Protein AF-I3Y9B0-F1 (afdb_monomer_lite)

Structure (mmCIF, N/CA/C/O backbone):
data_AF-I3Y9B0-F1
#
_entry.id   AF-I3Y9B0-F1
#
loop_
_atom_site.group_PDB
_atom_site.id
_a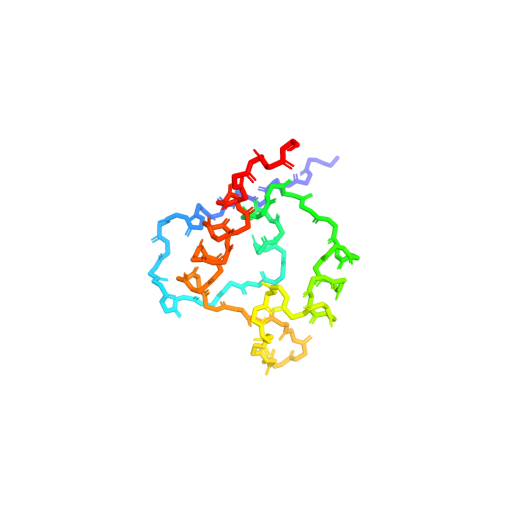tom_site.type_symbol
_atom_site.label_atom_id
_atom_site.label_alt_id
_atom_site.label_comp_id
_atom_site.label_asym_id
_atom_site.label_entity_id
_atom_site.label_seq_id
_atom_site.pdbx_PDB_ins_code
_atom_site.Cartn_x
_atom_site.Cartn_y
_atom_site.Cartn_z
_atom_site.occupancy
_atom_site.B_iso_or_equiv
_atom_site.auth_seq_id
_atom_site.auth_comp_id
_atom_site.auth_asym_id
_atom_site.auth_atom_id
_atom_site.pdbx_PDB_model_num
ATOM 1 N N . MET A 1 1 ? 7.822 29.680 2.877 1.00 38.44 1 MET A N 1
ATOM 2 C CA . MET A 1 1 ? 8.397 28.663 1.970 1.00 38.44 1 MET A CA 1
ATOM 3 C C . MET A 1 1 ? 7.261 27.741 1.525 1.00 38.44 1 MET A C 1
ATOM 5 O O . MET A 1 1 ? 6.878 26.898 2.328 1.00 38.44 1 MET A O 1
ATOM 9 N N . PRO A 1 2 ? 6.642 27.899 0.341 1.00 48.19 2 PRO A N 1
ATOM 10 C CA . PRO A 1 2 ? 5.739 26.866 -0.154 1.00 48.19 2 PRO A CA 1
ATOM 11 C C . PRO A 1 2 ? 6.599 25.664 -0.560 1.00 48.19 2 PRO A C 1
ATOM 13 O O . PRO A 1 2 ? 7.310 25.707 -1.560 1.00 48.19 2 PRO A O 1
ATOM 16 N N . GLN A 1 3 ? 6.608 24.619 0.269 1.00 44.00 3 GLN A N 1
ATOM 17 C CA . GLN A 1 3 ? 7.128 23.317 -0.138 1.00 44.00 3 GLN A CA 1
ATOM 18 C C . GLN A 1 3 ? 6.265 22.866 -1.314 1.00 44.00 3 GLN A C 1
ATOM 20 O O . GLN A 1 3 ? 5.047 22.766 -1.167 1.00 44.00 3 GLN A O 1
ATOM 25 N N . ALA A 1 4 ? 6.878 22.661 -2.480 1.00 43.78 4 ALA A N 1
ATOM 26 C CA . ALA A 1 4 ? 6.213 22.038 -3.610 1.00 43.78 4 ALA A CA 1
ATOM 27 C C . ALA A 1 4 ? 5.558 20.750 -3.101 1.00 43.78 4 ALA A C 1
ATOM 29 O O . ALA A 1 4 ? 6.248 19.838 -2.647 1.00 43.78 4 ALA A O 1
ATOM 30 N N . THR A 1 5 ? 4.229 20.691 -3.118 1.00 44.19 5 THR A N 1
ATOM 31 C CA . THR A 1 5 ? 3.518 19.422 -3.016 1.00 44.19 5 THR A CA 1
ATOM 32 C C . THR A 1 5 ? 4.137 18.511 -4.070 1.00 44.19 5 THR A C 1
ATOM 34 O O . THR A 1 5 ? 4.075 18.874 -5.249 1.00 44.19 5 THR A O 1
ATOM 37 N N . PRO A 1 6 ? 4.766 17.372 -3.718 1.00 51.06 6 PRO A N 1
ATOM 38 C CA . PRO A 1 6 ? 5.011 16.374 -4.735 1.00 51.06 6 PRO A CA 1
ATOM 39 C C . PRO A 1 6 ? 3.616 15.987 -5.206 1.00 51.06 6 PRO A C 1
ATOM 41 O O . PRO A 1 6 ? 2.843 15.425 -4.431 1.00 51.06 6 PRO A O 1
ATOM 44 N N . THR A 1 7 ? 3.251 16.377 -6.427 1.00 51.50 7 THR A N 1
ATOM 45 C CA . THR A 1 7 ? 2.074 15.835 -7.096 1.00 51.50 7 THR A CA 1
ATOM 46 C C . THR A 1 7 ? 2.148 14.329 -6.884 1.00 51.50 7 THR A C 1
ATOM 48 O O . THR A 1 7 ? 3.140 13.731 -7.320 1.00 51.50 7 THR A O 1
ATOM 51 N N . PRO A 1 8 ? 1.208 13.703 -6.153 1.00 59.06 8 PRO A N 1
ATOM 52 C CA . PRO A 1 8 ? 1.214 12.262 -6.060 1.00 59.06 8 PRO A CA 1
ATOM 53 C C . PRO A 1 8 ? 1.009 11.798 -7.492 1.00 59.06 8 PRO A C 1
ATOM 55 O O . PRO A 1 8 ? -0.037 12.052 -8.086 1.00 59.06 8 PRO A O 1
ATOM 58 N N . THR A 1 9 ? 2.041 11.210 -8.096 1.00 58.91 9 THR A N 1
ATOM 59 C CA . THR A 1 9 ? 1.862 10.467 -9.337 1.00 58.91 9 THR A CA 1
ATOM 60 C C . THR A 1 9 ? 0.675 9.543 -9.085 1.00 58.91 9 THR A C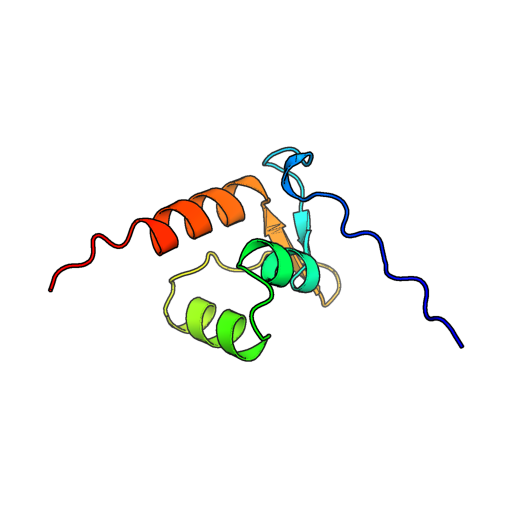 1
ATOM 62 O O . THR A 1 9 ? 0.751 8.782 -8.112 1.00 58.91 9 THR A O 1
ATOM 65 N N . PRO A 1 10 ? -0.425 9.652 -9.855 1.00 63.53 10 PRO A N 1
ATOM 66 C CA . PRO A 1 10 ? -1.598 8.838 -9.609 1.00 63.53 10 PRO A CA 1
ATOM 67 C C . PRO A 1 10 ? -1.140 7.393 -9.695 1.00 63.53 10 PRO A C 1
ATOM 69 O O . PRO A 1 10 ? -0.662 6.932 -10.733 1.00 63.53 10 PRO A O 1
ATOM 72 N N . LEU A 1 11 ? -1.196 6.690 -8.567 1.00 64.75 11 LEU A N 1
ATOM 73 C CA . LEU A 1 11 ? -0.781 5.294 -8.526 1.00 64.75 11 LEU A CA 1
ATOM 74 C C . LEU A 1 11 ? -1.676 4.453 -9.424 1.00 64.75 11 LEU A C 1
ATOM 76 O O . LEU A 1 11 ? -1.280 3.353 -9.775 1.00 64.75 11 LEU A O 1
ATOM 80 N N . ASP A 1 12 ? -2.826 4.984 -9.834 1.00 65.38 12 ASP A N 1
ATOM 81 C CA . ASP A 1 12 ? -3.801 4.417 -10.761 1.00 65.38 12 ASP A CA 1
ATOM 82 C C . ASP A 1 12 ? -3.260 4.269 -12.189 1.00 65.38 12 ASP A C 1
ATOM 84 O O . ASP A 1 12 ? -3.672 3.361 -12.903 1.00 65.38 12 ASP A O 1
ATOM 88 N N . THR A 1 13 ? -2.290 5.094 -12.599 1.00 73.12 13 THR A N 1
ATOM 89 C CA . THR A 1 13 ? -1.702 5.036 -13.950 1.00 73.12 13 THR A CA 1
ATOM 90 C C . THR A 1 13 ? -0.489 4.112 -14.052 1.00 73.12 13 THR A C 1
ATOM 92 O O . THR A 1 13 ? 0.032 3.901 -15.146 1.00 73.12 13 THR A O 1
ATOM 95 N N . LEU A 1 14 ? -0.003 3.572 -12.930 1.00 78.75 14 LEU A N 1
ATOM 96 C CA . LEU A 1 14 ? 1.156 2.683 -12.927 1.00 78.75 14 LEU A CA 1
ATOM 97 C C . LEU A 1 14 ? 0.778 1.256 -13.365 1.00 78.75 14 LEU A C 1
ATOM 99 O O . LEU A 1 14 ? -0.284 0.761 -12.974 1.00 78.75 14 LEU A O 1
ATOM 103 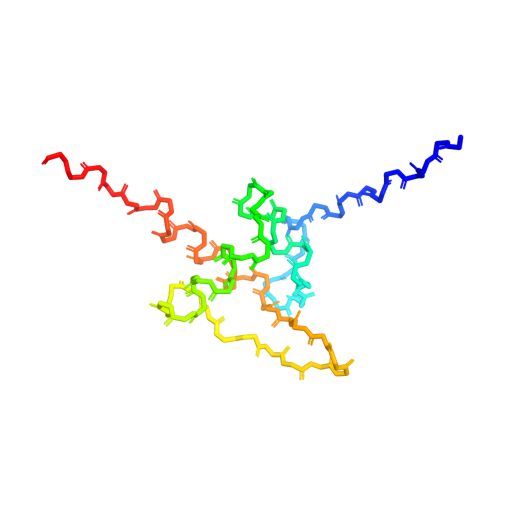N N . PRO A 1 15 ? 1.645 0.557 -14.119 1.00 85.62 15 PRO A N 1
ATOM 104 C CA . PRO A 1 15 ? 1.449 -0.860 -14.404 1.00 85.62 15 PRO A CA 1
ATOM 105 C C . PRO A 1 15 ? 1.525 -1.685 -13.114 1.00 85.62 15 PRO A C 1
ATOM 107 O O . PRO A 1 15 ? 2.164 -1.282 -12.140 1.00 85.62 15 PRO A O 1
ATOM 110 N N . ASP A 1 16 ? 0.897 -2.860 -13.098 1.00 86.12 16 ASP A N 1
ATOM 111 C CA . ASP A 1 16 ? 0.808 -3.699 -11.893 1.00 86.12 16 ASP A CA 1
ATOM 112 C C . ASP A 1 16 ? 2.178 -4.153 -11.370 1.00 86.12 16 ASP A C 1
ATOM 114 O O . ASP A 1 16 ? 2.367 -4.350 -10.165 1.00 86.12 16 ASP A O 1
ATOM 118 N N . GLU A 1 17 ? 3.154 -4.261 -12.268 1.00 86.94 17 GLU A N 1
ATOM 119 C CA . GLU A 1 17 ? 4.543 -4.576 -11.954 1.00 86.94 17 GLU A CA 1
ATOM 120 C C . GLU A 1 17 ? 5.346 -3.384 -11.417 1.00 86.94 17 GLU A C 1
ATOM 122 O O . GLU A 1 17 ? 6.460 -3.579 -10.927 1.00 86.94 17 GLU A O 1
ATOM 127 N N . ALA A 1 18 ? 4.817 -2.161 -11.448 1.00 89.25 18 ALA A N 1
ATOM 128 C CA . ALA A 1 18 ? 5.516 -1.008 -10.897 1.00 89.25 18 ALA A CA 1
ATOM 129 C C . ALA A 1 18 ? 5.763 -1.182 -9.394 1.00 89.25 18 ALA A C 1
ATOM 131 O O . ALA A 1 18 ? 4.907 -1.664 -8.648 1.00 89.25 18 ALA A O 1
ATOM 132 N N . LEU A 1 19 ? 6.947 -0.771 -8.941 1.00 89.12 19 LEU A N 1
ATOM 133 C CA . LEU A 1 19 ? 7.299 -0.784 -7.528 1.00 89.12 19 LEU A CA 1
ATOM 134 C C . LEU A 1 19 ? 6.859 0.523 -6.870 1.00 89.12 19 LEU A C 1
ATOM 136 O O . LEU A 1 19 ? 7.368 1.595 -7.192 1.00 89.12 19 LEU A O 1
ATOM 140 N N . VAL A 1 20 ? 5.940 0.418 -5.918 1.00 89.12 20 VAL A N 1
ATOM 141 C CA . VAL A 1 20 ? 5.480 1.522 -5.082 1.00 89.12 20 VAL A CA 1
ATOM 142 C C . VAL A 1 20 ? 6.248 1.539 -3.771 1.00 89.12 20 VAL A C 1
ATOM 144 O O . VAL A 1 20 ? 6.469 0.511 -3.132 1.00 89.12 20 VAL A O 1
ATOM 147 N N . THR A 1 21 ? 6.673 2.728 -3.370 1.00 89.88 21 THR A N 1
ATOM 148 C CA . THR A 1 21 ? 7.321 2.963 -2.076 1.00 89.88 21 THR A CA 1
ATOM 149 C C . THR A 1 21 ? 6.306 2.944 -0.935 1.00 89.88 21 THR A C 1
ATOM 151 O O . THR A 1 21 ? 5.109 3.112 -1.154 1.00 89.88 21 THR A O 1
ATOM 154 N N . GLN A 1 22 ? 6.779 2.839 0.308 1.00 87.56 22 GLN A N 1
ATOM 155 C CA . GLN A 1 22 ? 5.924 2.967 1.497 1.00 87.56 22 GLN A CA 1
ATOM 156 C C . GLN A 1 22 ? 5.095 4.262 1.510 1.00 87.56 22 GLN A C 1
ATOM 158 O O . GLN A 1 22 ? 3.920 4.229 1.854 1.00 87.56 22 GLN A O 1
ATOM 163 N N .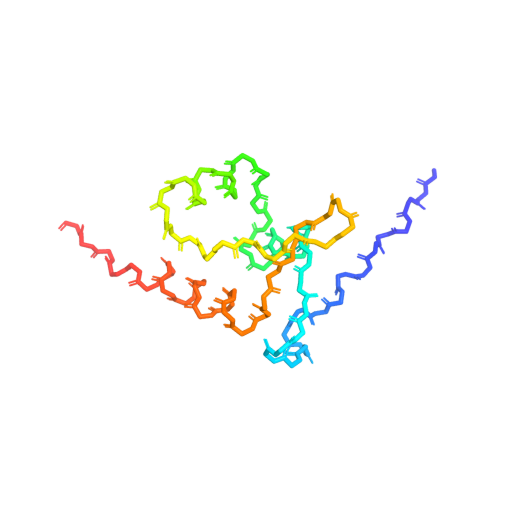 GLY A 1 23 ? 5.678 5.398 1.111 1.00 86.50 23 GLY A N 1
ATOM 164 C CA . GLY A 1 23 ? 4.963 6.679 1.054 1.00 86.50 23 GLY A CA 1
ATOM 165 C C . GLY A 1 23 ? 3.790 6.645 0.074 1.00 86.50 23 GLY A C 1
ATOM 166 O O . GLY A 1 23 ? 2.681 7.029 0.422 1.00 86.50 23 GLY A O 1
ATOM 167 N N . GLN A 1 24 ? 4.024 6.099 -1.117 1.00 87.44 24 GLN A N 1
ATOM 168 C CA . GLN A 1 24 ? 2.985 5.895 -2.126 1.00 87.44 24 GLN A CA 1
ATOM 169 C C . GLN A 1 24 ? 1.921 4.901 -1.654 1.00 87.44 24 GLN A C 1
ATOM 171 O O . GLN A 1 24 ? 0.728 5.163 -1.767 1.00 87.44 24 GLN A O 1
ATOM 176 N N . LEU A 1 25 ? 2.346 3.788 -1.057 1.00 86.75 25 LEU A N 1
ATOM 177 C CA . LEU A 1 25 ? 1.448 2.794 -0.485 1.00 86.75 25 LEU A CA 1
ATOM 178 C C . LEU A 1 25 ? 0.490 3.435 0.531 1.00 86.75 25 LEU A C 1
ATOM 180 O O . LEU A 1 25 ? -0.713 3.202 0.480 1.00 86.75 25 LEU A O 1
ATOM 184 N N . LYS A 1 26 ? 0.999 4.306 1.410 1.00 88.31 26 LYS A N 1
ATOM 185 C CA . LYS A 1 26 ? 0.175 5.037 2.383 1.00 88.31 26 LYS A CA 1
ATOM 186 C C . LYS A 1 26 ? -0.886 5.890 1.703 1.00 88.31 26 LYS A C 1
ATOM 188 O O . LYS A 1 26 ? -2.033 5.866 2.138 1.00 88.31 26 LYS A O 1
ATOM 193 N N . THR A 1 27 ? -0.523 6.607 0.641 1.00 85.25 27 THR A N 1
ATOM 194 C CA . THR A 1 27 ? -1.476 7.389 -0.158 1.00 85.25 27 THR A CA 1
ATOM 195 C C . THR A 1 27 ? -2.549 6.494 -0.778 1.00 85.25 27 THR A C 1
ATOM 197 O O . THR A 1 27 ? -3.724 6.835 -0.687 1.00 85.25 27 THR A O 1
ATOM 200 N N . LEU A 1 28 ? -2.171 5.325 -1.314 1.00 82.50 28 LEU A N 1
ATOM 201 C CA . LEU A 1 28 ? -3.105 4.353 -1.899 1.00 82.50 28 LEU A CA 1
ATOM 202 C C . LEU A 1 28 ? -4.148 3.861 -0.886 1.00 82.50 28 LEU A C 1
ATOM 204 O O . LEU A 1 28 ? -5.321 3.738 -1.216 1.00 82.50 28 LEU A O 1
ATOM 208 N N . PHE A 1 29 ? -3.734 3.613 0.357 1.00 82.88 29 PHE A N 1
ATOM 209 C CA . PHE A 1 29 ? -4.622 3.156 1.431 1.00 82.88 29 PHE A CA 1
ATOM 210 C C . PHE A 1 29 ? -5.409 4.287 2.123 1.00 82.88 29 PHE A C 1
ATOM 212 O O . PHE A 1 29 ? -5.994 4.050 3.177 1.00 82.88 29 PHE A O 1
ATOM 219 N N . GLY A 1 30 ? -5.437 5.507 1.573 1.00 83.38 30 GLY A N 1
ATOM 220 C CA . GLY A 1 30 ? -6.174 6.633 2.166 1.00 83.38 30 GLY A CA 1
ATOM 221 C C . GLY A 1 30 ? -5.362 7.459 3.170 1.00 83.38 30 GLY A C 1
ATOM 222 O O . GLY A 1 30 ? -5.896 7.926 4.171 1.00 83.38 30 GLY A O 1
ATOM 223 N N . ASN A 1 31 ? -4.066 7.644 2.906 1.00 84.12 31 ASN A N 1
ATOM 224 C CA . ASN A 1 31 ? -3.124 8.411 3.733 1.00 84.12 31 ASN A CA 1
ATOM 225 C C . ASN A 1 31 ? -2.939 7.855 5.161 1.00 84.12 31 ASN A C 1
ATOM 227 O O . ASN A 1 31 ? -2.933 8.588 6.150 1.00 84.12 31 ASN A O 1
ATOM 231 N N . VAL A 1 32 ? -2.773 6.535 5.271 1.00 86.06 32 VAL A N 1
ATOM 232 C CA . VAL A 1 32 ? -2.547 5.853 6.557 1.00 86.06 32 VAL A CA 1
ATOM 233 C C . VAL A 1 32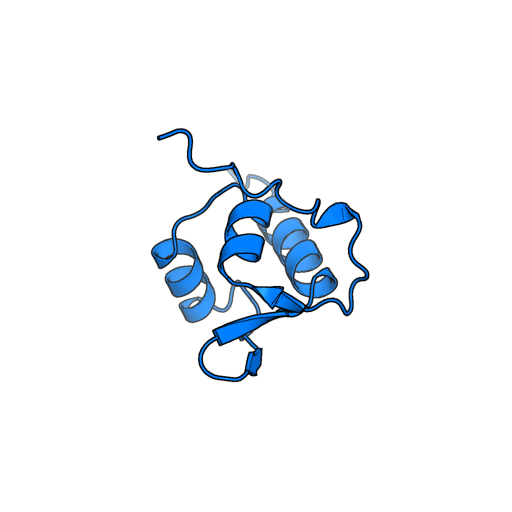 ? -1.155 6.132 7.135 1.00 86.06 32 VAL A C 1
ATOM 235 O O . VAL A 1 32 ? -0.209 6.448 6.415 1.00 86.06 32 VAL A O 1
ATOM 238 N N . SER A 1 33 ? -1.003 5.980 8.453 1.00 88.12 33 SER A N 1
ATOM 239 C CA . SER A 1 33 ? 0.283 6.155 9.143 1.00 88.12 33 SER A CA 1
ATOM 240 C C . SER A 1 33 ? 1.258 4.993 8.895 1.00 88.12 33 SER A C 1
ATOM 242 O O . SER A 1 33 ? 0.847 3.871 8.596 1.00 88.12 33 SER A O 1
ATOM 244 N N . ASP A 1 34 ? 2.560 5.221 9.092 1.00 87.06 34 ASP A N 1
ATOM 245 C CA . ASP A 1 34 ? 3.576 4.154 9.022 1.00 87.06 34 ASP A CA 1
ATOM 246 C C . ASP A 1 34 ? 3.325 3.044 10.050 1.00 87.06 34 ASP A C 1
ATOM 248 O O . ASP A 1 34 ? 3.557 1.869 9.773 1.00 87.06 34 ASP A O 1
ATOM 252 N N . MET A 1 35 ? 2.782 3.408 11.215 1.00 89.38 35 MET A N 1
ATOM 253 C CA . MET A 1 35 ? 2.405 2.455 12.255 1.00 89.38 35 MET A CA 1
ATOM 254 C C . MET A 1 35 ? 1.288 1.518 11.782 1.00 89.38 35 MET A C 1
ATOM 256 O O . MET A 1 35 ? 1.307 0.329 12.096 1.00 89.38 35 MET A O 1
ATOM 260 N N . THR A 1 36 ? 0.340 2.025 10.990 1.00 90.38 36 THR A N 1
ATOM 261 C CA . THR A 1 36 ? -0.721 1.215 10.376 1.00 90.38 36 THR A CA 1
ATOM 262 C C . THR A 1 36 ? -0.130 0.192 9.409 1.00 90.38 36 THR A C 1
ATOM 264 O O . THR A 1 36 ? -0.441 -0.992 9.513 1.00 90.38 36 THR A O 1
ATOM 267 N N . ILE A 1 37 ? 0.784 0.623 8.532 1.00 88.62 37 ILE A N 1
ATOM 268 C CA . ILE A 1 37 ? 1.489 -0.270 7.599 1.00 88.62 37 ILE A CA 1
ATOM 269 C C . ILE A 1 37 ? 2.274 -1.342 8.361 1.00 88.62 37 ILE A C 1
ATOM 271 O O . ILE A 1 37 ? 2.203 -2.523 8.020 1.00 88.62 37 ILE A O 1
ATOM 275 N N . TRP A 1 38 ? 2.986 -0.956 9.423 1.00 89.44 38 TRP A N 1
ATOM 276 C CA . TRP A 1 38 ? 3.719 -1.899 10.263 1.00 89.44 38 TRP A CA 1
ATOM 277 C C . TRP A 1 38 ? 2.786 -2.928 10.914 1.00 89.44 38 TRP A C 1
ATOM 279 O O . TRP A 1 38 ? 3.042 -4.126 10.802 1.00 89.44 38 TRP A O 1
ATOM 289 N N . ARG A 1 39 ? 1.668 -2.491 11.511 1.00 89.44 39 ARG A N 1
ATOM 290 C CA . ARG A 1 39 ? 0.666 -3.391 12.112 1.00 89.44 39 ARG A CA 1
ATOM 291 C C . ARG A 1 39 ? 0.076 -4.356 11.090 1.00 89.44 39 ARG A C 1
ATOM 293 O O . ARG A 1 39 ? 0.002 -5.547 11.364 1.00 89.44 39 ARG A O 1
ATOM 300 N N . TRP A 1 40 ? -0.306 -3.872 9.911 1.00 89.06 40 TRP A N 1
ATOM 301 C CA . TRP A 1 40 ? -0.849 -4.725 8.851 1.00 89.06 40 TRP A CA 1
ATOM 302 C C . TRP A 1 40 ? 0.171 -5.725 8.324 1.00 89.06 40 TRP A C 1
ATOM 304 O O . TRP A 1 40 ? -0.196 -6.861 8.032 1.00 89.06 40 TRP A O 1
ATOM 314 N N . ARG A 1 41 ? 1.450 -5.340 8.252 1.00 89.56 41 ARG A N 1
ATOM 315 C CA . ARG A 1 41 ? 2.533 -6.267 7.918 1.00 89.56 41 ARG A CA 1
ATOM 316 C C . ARG A 1 41 ? 2.667 -7.355 8.982 1.00 89.56 41 ARG A C 1
ATOM 318 O O . ARG A 1 41 ? 2.759 -8.522 8.629 1.00 89.56 41 ARG A O 1
ATOM 325 N N . GLN A 1 42 ? 2.672 -6.989 10.266 1.00 89.19 42 GLN A N 1
ATOM 326 C CA . GLN A 1 42 ? 2.739 -7.965 11.362 1.00 89.19 42 GLN A CA 1
ATOM 327 C C . GLN A 1 42 ? 1.517 -8.894 11.390 1.00 89.19 42 GLN A C 1
ATOM 329 O O . GLN A 1 42 ? 1.655 -10.074 11.681 1.00 89.19 42 GLN A O 1
ATOM 334 N N . ALA A 1 43 ? 0.339 -8.379 11.039 1.00 87.06 43 ALA A N 1
ATOM 335 C CA . ALA A 1 43 ? -0.895 -9.153 10.948 1.00 87.06 43 ALA A CA 1
ATOM 336 C C . ALA A 1 43 ? -1.022 -9.987 9.654 1.00 87.06 43 ALA A C 1
ATOM 338 O O . ALA A 1 43 ? -2.010 -10.697 9.496 1.00 87.06 43 ALA A O 1
ATOM 339 N N . GLY A 1 44 ? -0.078 -9.881 8.708 1.00 88.12 44 GLY A N 1
ATOM 340 C CA . GLY A 1 44 ? -0.144 -10.576 7.414 1.00 88.12 44 GLY A CA 1
ATOM 341 C C . GLY A 1 44 ? -1.245 -10.072 6.472 1.00 88.12 44 GLY A C 1
ATOM 342 O O . GLY A 1 44 ? -1.582 -10.744 5.501 1.00 88.12 44 GLY A O 1
ATOM 343 N N . LEU A 1 45 ? -1.813 -8.892 6.744 1.00 86.19 45 LEU A N 1
ATOM 344 C CA . LEU A 1 45 ? -2.876 -8.286 5.933 1.00 86.19 45 LEU A CA 1
ATOM 345 C C . LEU A 1 45 ? -2.345 -7.696 4.626 1.00 86.19 45 LEU A C 1
ATOM 347 O O . LEU A 1 45 ? -3.058 -7.670 3.625 1.00 86.19 45 LEU A O 1
ATOM 351 N N . ILE A 1 46 ? -1.100 -7.218 4.637 1.00 87.38 46 ILE A N 1
ATOM 352 C CA . ILE A 1 46 ? -0.400 -6.742 3.444 1.00 87.38 46 ILE A CA 1
ATOM 353 C C . ILE A 1 46 ? 0.758 -7.683 3.100 1.00 87.38 46 ILE A C 1
ATOM 355 O O . ILE A 1 46 ? 1.369 -8.252 4.007 1.00 87.38 46 ILE A O 1
ATOM 359 N N . PRO A 1 47 ? 1.088 -7.838 1.806 1.00 85.69 47 PRO A N 1
ATOM 360 C CA . PRO A 1 47 ? 2.241 -8.627 1.375 1.00 85.69 47 PRO A CA 1
ATOM 361 C C . PRO A 1 47 ? 3.553 -8.105 1.973 1.00 85.69 47 PRO A C 1
ATOM 363 O O . PRO A 1 47 ? 3.703 -6.910 2.263 1.00 85.69 47 PRO A O 1
ATOM 366 N N . GLU A 1 48 ? 4.537 -8.994 2.094 1.00 88.38 48 GLU A N 1
ATOM 367 C CA . GLU A 1 48 ? 5.877 -8.597 2.508 1.00 88.38 48 GLU A CA 1
ATOM 368 C C . GLU A 1 48 ? 6.505 -7.615 1.505 1.00 88.38 48 GLU A C 1
ATOM 370 O O . GLU A 1 48 ? 6.381 -7.793 0.288 1.00 88.38 48 GLU A O 1
ATOM 375 N N . PRO A 1 49 ? 7.181 -6.560 1.993 1.00 89.88 49 PRO A N 1
ATOM 376 C CA . PRO A 1 49 ? 7.894 -5.646 1.120 1.00 89.88 49 PRO A CA 1
ATOM 377 C C . PRO A 1 49 ? 9.089 -6.320 0.458 1.00 89.88 49 PRO A C 1
ATOM 379 O O . PRO A 1 49 ? 9.870 -7.026 1.092 1.00 89.88 49 PRO A O 1
ATOM 382 N N . THR A 1 50 ? 9.319 -5.964 -0.798 1.00 90.19 50 THR A N 1
ATOM 383 C CA . THR A 1 50 ? 10.622 -6.133 -1.433 1.00 90.19 50 THR A CA 1
ATOM 384 C C . THR A 1 50 ? 11.563 -5.056 -0.900 1.00 90.19 50 THR A C 1
ATOM 386 O O . THR A 1 50 ? 11.353 -3.863 -1.128 1.00 90.19 50 THR A O 1
ATOM 389 N N . HIS A 1 51 ? 12.598 -5.461 -0.170 1.00 90.50 51 HIS A N 1
ATOM 390 C CA . HIS A 1 51 ? 13.588 -4.537 0.371 1.00 90.50 51 HIS A CA 1
ATOM 391 C C . HIS A 1 51 ? 14.689 -4.265 -0.663 1.00 90.50 51 HIS A C 1
ATOM 393 O O . HIS A 1 51 ? 15.431 -5.168 -1.045 1.00 90.50 51 HIS A O 1
ATOM 399 N N . ILE A 1 52 ? 14.806 -3.016 -1.122 1.00 90.62 52 ILE A N 1
ATOM 400 C CA . ILE A 1 52 ? 15.804 -2.600 -2.117 1.00 90.62 52 ILE A CA 1
ATOM 401 C C . ILE A 1 52 ? 16.522 -1.361 -1.584 1.00 90.62 52 ILE A C 1
ATOM 403 O O . ILE A 1 52 ? 15.896 -0.335 -1.328 1.00 90.62 52 ILE A O 1
ATOM 407 N N . ARG A 1 53 ? 17.850 -1.438 -1.419 1.00 87.50 53 ARG A N 1
ATOM 408 C CA . ARG A 1 53 ? 18.707 -0.309 -0.992 1.00 87.50 53 ARG A CA 1
ATOM 409 C C . ARG A 1 53 ? 18.189 0.450 0.249 1.00 87.50 53 ARG A C 1
ATOM 411 O O . ARG A 1 53 ? 18.181 1.678 0.263 1.00 87.50 53 ARG A O 1
ATOM 418 N N . GLY A 1 54 ? 17.735 -0.260 1.283 1.00 86.06 54 GLY A N 1
ATOM 419 C CA . GLY A 1 54 ? 17.279 0.373 2.531 1.00 86.06 54 GLY A CA 1
ATOM 420 C C . GLY A 1 54 ? 15.844 0.908 2.492 1.00 86.06 54 GLY A C 1
ATOM 421 O O . GLY A 1 54 ? 15.431 1.615 3.409 1.00 86.06 54 GLY A O 1
ATOM 422 N N . ARG A 1 55 ? 15.085 0.633 1.424 1.00 86.56 55 ARG A N 1
ATOM 423 C CA . ARG A 1 55 ? 13.689 1.060 1.276 1.00 86.56 55 ARG A CA 1
ATOM 424 C C . ARG A 1 55 ? 12.783 -0.126 0.982 1.00 86.56 55 ARG A C 1
ATOM 426 O O . ARG A 1 55 ? 13.184 -1.095 0.340 1.00 86.56 55 ARG A O 1
ATOM 433 N N . ASN A 1 56 ? 11.545 -0.010 1.449 1.00 89.69 56 ASN A N 1
ATOM 434 C CA . ASN A 1 56 ? 10.502 -1.004 1.250 1.00 89.69 56 ASN A CA 1
ATOM 435 C C . ASN A 1 56 ? 9.687 -0.669 0.002 1.00 89.69 56 ASN A C 1
ATOM 437 O O . ASN A 1 56 ? 9.193 0.458 -0.138 1.00 89.69 56 ASN A O 1
ATOM 441 N N . PHE A 1 57 ? 9.541 -1.662 -0.869 1.00 90.19 57 PHE A N 1
ATOM 442 C CA . PHE A 1 57 ? 8.780 -1.567 -2.103 1.00 90.19 57 PHE A CA 1
ATOM 443 C C . PHE A 1 57 ? 7.720 -2.658 -2.185 1.00 90.19 57 PHE A C 1
ATOM 445 O O . PHE A 1 57 ? 7.921 -3.778 -1.723 1.00 90.19 57 PHE A O 1
ATOM 452 N N . TRP A 1 58 ? 6.609 -2.342 -2.833 1.00 90.75 58 TRP A N 1
ATOM 453 C CA . TRP A 1 58 ? 5.529 -3.277 -3.123 1.00 90.75 58 TRP A CA 1
ATOM 454 C C . TRP A 1 58 ? 5.163 -3.195 -4.595 1.00 90.75 58 TRP A C 1
ATOM 456 O O . TRP A 1 58 ? 5.351 -2.161 -5.220 1.00 90.75 58 TRP A O 1
ATOM 466 N N . ARG A 1 59 ? 4.628 -4.270 -5.168 1.00 91.44 59 ARG A N 1
ATOM 467 C CA . ARG A 1 59 ? 4.084 -4.220 -6.531 1.00 91.44 59 ARG A CA 1
ATOM 468 C C . ARG A 1 59 ? 2.735 -3.505 -6.507 1.00 91.44 59 ARG A C 1
ATOM 470 O O . ARG A 1 59 ? 1.898 -3.821 -5.657 1.00 91.44 59 ARG A O 1
ATOM 477 N N . ALA A 1 60 ? 2.523 -2.568 -7.428 1.00 89.00 60 ALA A N 1
ATOM 478 C CA . ALA A 1 60 ? 1.310 -1.757 -7.496 1.00 89.00 60 ALA A CA 1
ATOM 479 C C . ALA A 1 60 ? 0.046 -2.626 -7.604 1.00 89.00 60 ALA A C 1
ATOM 481 O O . ALA A 1 60 ? -0.903 -2.415 -6.849 1.00 89.00 60 ALA A O 1
ATOM 482 N N . GLY A 1 61 ? 0.064 -3.663 -8.448 1.00 88.12 61 GLY A N 1
ATOM 483 C CA . GLY A 1 61 ? -1.079 -4.565 -8.621 1.00 88.12 61 GLY A CA 1
ATOM 484 C C . GLY A 1 61 ? -1.430 -5.328 -7.343 1.00 88.12 61 GLY A C 1
ATOM 485 O O . GLY A 1 61 ? -2.594 -5.413 -6.959 1.00 88.12 61 GLY A O 1
ATOM 486 N N . VAL A 1 62 ? -0.419 -5.803 -6.607 1.00 88.56 62 VAL A N 1
ATOM 487 C CA . VAL A 1 62 ? -0.637 -6.511 -5.333 1.00 88.56 62 VAL A CA 1
ATOM 488 C C . VAL A 1 62 ? -1.168 -5.556 -4.262 1.00 88.56 62 VAL A C 1
ATOM 490 O O . VAL A 1 62 ? -2.062 -5.922 -3.497 1.00 88.56 62 VAL A O 1
ATOM 493 N N . ALA A 1 63 ? -0.658 -4.323 -4.212 1.00 87.69 63 ALA A N 1
ATOM 494 C CA . ALA A 1 63 ? -1.145 -3.301 -3.292 1.00 87.69 63 ALA A CA 1
ATOM 495 C C . ALA A 1 63 ? -2.623 -2.962 -3.552 1.00 87.69 63 ALA A C 1
ATOM 497 O O . ALA A 1 63 ? -3.419 -2.979 -2.612 1.00 87.69 63 ALA A O 1
ATOM 498 N N . ARG A 1 64 ? -3.014 -2.763 -4.820 1.00 86.50 64 ARG A N 1
ATOM 499 C CA . ARG A 1 64 ? -4.417 -2.544 -5.217 1.00 86.50 64 ARG A CA 1
ATOM 500 C C . ARG A 1 64 ? -5.305 -3.742 -4.893 1.00 86.50 64 ARG A C 1
ATOM 502 O O . ARG A 1 64 ? -6.356 -3.568 -4.288 1.00 86.50 64 ARG A O 1
ATOM 509 N N . ALA A 1 65 ? -4.873 -4.958 -5.226 1.00 87.31 65 ALA A N 1
ATOM 510 C CA . ALA A 1 65 ? -5.618 -6.177 -4.906 1.00 87.31 65 ALA A CA 1
ATOM 511 C C . ALA A 1 65 ? -5.796 -6.365 -3.390 1.00 87.31 65 ALA A C 1
ATOM 513 O O . ALA A 1 65 ? -6.793 -6.911 -2.925 1.00 87.31 65 ALA A O 1
ATOM 514 N N . THR A 1 66 ? -4.827 -5.913 -2.596 1.00 87.00 66 THR A N 1
ATOM 515 C CA . THR A 1 66 ? -4.921 -5.934 -1.134 1.00 87.00 66 THR A CA 1
ATOM 516 C C . THR A 1 66 ? -5.884 -4.870 -0.622 1.00 87.00 66 THR A C 1
ATOM 518 O O . THR A 1 66 ? -6.730 -5.189 0.205 1.00 87.00 66 THR A O 1
ATOM 521 N N . LEU A 1 67 ? -5.833 -3.646 -1.155 1.00 83.88 67 LEU A N 1
ATOM 522 C CA . LEU A 1 67 ? -6.825 -2.608 -0.862 1.00 83.88 67 LEU A CA 1
ATOM 523 C C . LEU A 1 67 ? -8.244 -3.086 -1.187 1.00 83.88 67 LEU A C 1
ATOM 525 O O . LEU A 1 67 ? -9.120 -2.970 -0.337 1.00 83.88 67 LEU A O 1
ATOM 529 N N . ALA A 1 68 ? -8.444 -3.691 -2.362 1.00 84.06 68 ALA A N 1
ATOM 530 C CA . ALA A 1 68 ? -9.714 -4.283 -2.770 1.00 84.06 68 ALA A CA 1
ATOM 531 C C . ALA A 1 68 ? -10.195 -5.357 -1.776 1.00 84.06 68 ALA A C 1
ATOM 533 O O . ALA A 1 68 ? -11.368 -5.390 -1.423 1.00 84.06 68 ALA A O 1
ATOM 534 N N . ARG A 1 69 ? -9.289 -6.196 -1.255 1.00 82.31 69 ARG A N 1
ATOM 535 C CA . ARG A 1 69 ? -9.619 -7.193 -0.222 1.00 82.31 69 ARG A CA 1
ATOM 536 C C . ARG A 1 69 ? -9.967 -6.567 1.129 1.00 82.31 69 ARG A C 1
ATOM 538 O O . ARG A 1 69 ? -10.923 -7.004 1.755 1.00 82.31 69 ARG A O 1
ATOM 545 N N . LEU A 1 70 ? -9.234 -5.541 1.561 1.00 76.50 70 LEU A N 1
ATOM 546 C CA . LEU A 1 70 ? -9.481 -4.858 2.837 1.00 76.50 70 LEU A CA 1
ATOM 547 C C . LEU A 1 70 ? -10.783 -4.047 2.813 1.00 76.50 70 LEU A C 1
ATOM 549 O O . LEU A 1 70 ? -11.538 -4.071 3.784 1.00 76.50 70 LEU A O 1
ATOM 553 N N . THR A 1 71 ? -11.077 -3.373 1.697 1.00 72.44 71 THR A N 1
ATOM 554 C CA . THR A 1 71 ? -12.359 -2.678 1.511 1.00 72.44 71 THR A CA 1
ATOM 555 C C . THR A 1 71 ? -13.516 -3.646 1.280 1.00 72.44 71 THR A C 1
ATOM 557 O O . THR A 1 71 ? -14.654 -3.290 1.562 1.00 72.44 71 THR A O 1
ATOM 560 N N . SER A 1 72 ? -13.243 -4.872 0.820 1.00 54.12 72 SER A N 1
ATOM 561 C CA . SER A 1 72 ? -14.221 -5.959 0.697 1.00 54.12 72 SER A CA 1
ATOM 562 C C . SER A 1 72 ? -14.506 -6.644 2.039 1.00 54.12 72 SER A C 1
ATOM 564 O O . SER A 1 72 ? -14.833 -7.828 2.073 1.00 54.12 72 SER A O 1
ATOM 566 N N . THR A 1 73 ? -14.422 -5.915 3.150 1.00 43.12 73 THR A N 1
ATOM 567 C CA . THR A 1 73 ? -15.098 -6.337 4.375 1.00 43.12 73 THR A CA 1
ATOM 568 C C . THR A 1 73 ? -16.596 -6.152 4.121 1.00 43.12 73 THR A C 1
ATOM 570 O O . THR A 1 73 ? -17.040 -5.000 4.109 1.00 43.12 73 THR A O 1
ATOM 573 N N . PRO A 1 74 ? -17.417 -7.203 3.895 1.00 46.66 74 PRO A N 1
ATOM 574 C CA . PRO A 1 74 ? -18.828 -7.022 4.160 1.00 46.66 74 PRO A CA 1
ATOM 575 C C . PRO A 1 74 ? -18.911 -6.674 5.644 1.00 46.66 74 PRO A C 1
ATOM 577 O O . PRO A 1 74 ? -18.351 -7.373 6.489 1.00 46.66 74 PRO A O 1
ATOM 580 N N . ALA A 1 75 ? -19.552 -5.553 5.948 1.00 43.19 75 ALA A N 1
ATOM 581 C CA . ALA A 1 75 ? -20.037 -5.282 7.283 1.00 43.19 75 ALA A CA 1
ATOM 582 C C . ALA A 1 75 ? -20.875 -6.493 7.725 1.00 43.19 75 ALA A C 1
ATOM 584 O O . ALA A 1 75 ? -22.017 -6.650 7.305 1.00 43.19 75 ALA A O 1
ATOM 585 N N . ALA A 1 76 ? -20.279 -7.385 8.510 1.00 33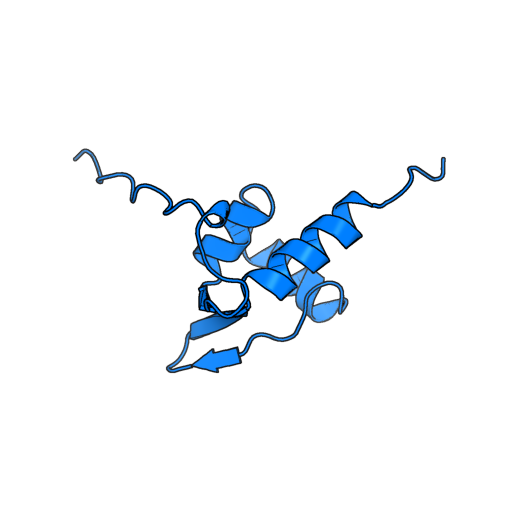.25 76 ALA A N 1
ATOM 586 C CA . ALA A 1 76 ? -21.005 -8.362 9.295 1.00 33.25 76 ALA A CA 1
ATOM 587 C C . ALA A 1 76 ? -21.217 -7.706 10.659 1.00 33.25 76 ALA A C 1
ATOM 589 O O . ALA A 1 76 ? -20.314 -7.667 11.497 1.00 33.25 76 ALA A O 1
ATOM 590 N N . ALA A 1 77 ? -22.378 -7.056 10.746 1.00 33.94 77 ALA A N 1
ATOM 591 C CA . ALA A 1 77 ? -23.037 -6.626 11.969 1.00 33.94 77 ALA A CA 1
ATOM 592 C C . ALA A 1 77 ? -23.469 -7.832 12.818 1.00 33.94 77 ALA A C 1
ATOM 594 O O . ALA A 1 77 ? -23.633 -8.931 12.236 1.00 33.94 77 ALA A O 1
#

Sequence (77 aa):
MPQATPTPTPLDTLPDEALVTQGQLKTLFGNVSDMTIWRWRQAGLIPEPTHIRGRNFWRAGVARATLARLTSTPAAA

Organism: Thiocystis violascens (strain ATCC 17096 / DSM 198 / 6111) (NCBI:txid765911)

pLDDT: mean 77.99, std 16.88, range [33.25, 91.44]

Radius of gyration: 13.55 Å; chains: 1; bounding box: 42×39×27 Å

Foldseek 3Di:
DPDPDPPLPPLVPDDQQDKDFPCNLCVVLPNDDPVVVVVCVVVVLADAFDDDPNTTIDGSNSSVVSSVVVVPPPPPD

Secondary structure (DSSP, 8-state):
----------GGGS-TTPEEEHHHHHHHTTS--HHHHHHHHHTTSSPPPEEETTEEEEEHHHHHHHHHHHHT-----